Protein AF-A0A383D3E5-F1 (afdb_monomer_lite)

Radius of gyration: 14.22 Å; chains: 1; bounding box: 33×29×34 Å

Sequence (84 aa):
VVSSPEAMAAVAKTAEAAGWESVWTGEHLVASSPRRPPSPVPPDTHFVDQVASLAFLAAHTRTLRLGTGIVILPQRNPVVLAKE

Structure (mmCIF, N/CA/C/O backbone):
data_AF-A0A383D3E5-F1
#
_entry.id   AF-A0A383D3E5-F1
#
loop_
_atom_site.group_PDB
_atom_site.id
_atom_site.type_symbol
_atom_site.label_atom_id
_atom_site.label_alt_id
_atom_site.label_comp_id
_atom_site.label_asym_id
_atom_site.label_entity_id
_atom_site.label_seq_id
_atom_site.pdbx_PDB_ins_code
_atom_site.Cartn_x
_atom_site.Cartn_y
_atom_site.Cartn_z
_atom_site.occupancy
_atom_site.B_iso_or_equiv
_atom_site.auth_seq_id
_atom_site.auth_comp_id
_atom_site.auth_asym_id
_atom_site.auth_atom_id
_atom_site.pdbx_PDB_model_num
ATOM 1 N N . VAL A 1 1 ? -4.264 -7.772 -9.557 1.00 80.06 1 VAL A N 1
ATOM 2 C CA . VAL A 1 1 ? -3.965 -6.791 -8.487 1.00 80.06 1 VAL A CA 1
ATOM 3 C C . VAL A 1 1 ? -5.208 -5.940 -8.284 1.00 80.06 1 VAL A C 1
ATOM 5 O O . VAL A 1 1 ? -5.759 -5.480 -9.280 1.00 80.06 1 VAL A O 1
ATOM 8 N N . VAL A 1 2 ? -5.694 -5.782 -7.048 1.00 90.62 2 VAL A N 1
ATOM 9 C CA . VAL A 1 2 ? -6.788 -4.836 -6.754 1.00 90.62 2 VAL A CA 1
ATOM 10 C C . VAL A 1 2 ? -6.259 -3.430 -7.042 1.00 90.62 2 VAL A C 1
ATOM 12 O O . VAL A 1 2 ? -5.298 -3.016 -6.404 1.00 90.62 2 VAL A O 1
ATOM 15 N N . SER A 1 3 ? -6.796 -2.754 -8.060 1.00 91.06 3 SER A N 1
ATOM 16 C CA . SER A 1 3 ? -6.150 -1.553 -8.627 1.00 91.06 3 SER A CA 1
ATOM 17 C C . SER A 1 3 ? -7.099 -0.442 -9.087 1.00 91.06 3 SER A C 1
ATOM 19 O O . SER A 1 3 ? -6.630 0.639 -9.427 1.00 91.06 3 SER A O 1
ATOM 21 N N . SER A 1 4 ? -8.416 -0.664 -9.068 1.00 95.31 4 SER A N 1
ATOM 22 C CA . SER A 1 4 ? -9.412 0.402 -9.233 1.00 95.31 4 SER A CA 1
ATOM 23 C C . SER A 1 4 ? -9.812 0.975 -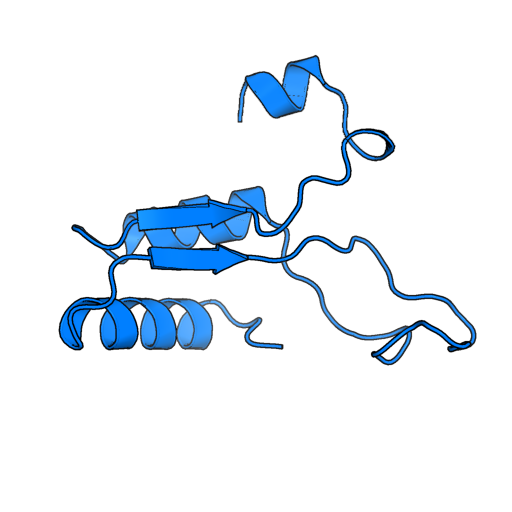7.864 1.00 95.31 4 SER A C 1
ATOM 25 O O . SER A 1 4 ? -9.995 0.172 -6.937 1.00 95.31 4 SER A O 1
ATOM 27 N N . PRO A 1 5 ? -10.042 2.294 -7.731 1.00 96.12 5 PRO A N 1
ATOM 28 C CA . PRO A 1 5 ? -10.457 2.918 -6.471 1.00 96.12 5 PRO A CA 1
ATOM 29 C C . PRO A 1 5 ? -11.677 2.253 -5.815 1.00 96.12 5 PRO A C 1
ATOM 31 O O . PRO A 1 5 ? -11.684 2.016 -4.608 1.00 96.12 5 PRO A O 1
ATOM 34 N N . GLU A 1 6 ? -12.682 1.871 -6.605 1.00 97.88 6 GLU A N 1
ATOM 35 C CA . GLU A 1 6 ? -13.921 1.254 -6.120 1.00 97.88 6 GLU A CA 1
ATOM 36 C C . GLU A 1 6 ? -13.642 -0.108 -5.478 1.00 97.88 6 GLU A C 1
ATOM 38 O O . GLU A 1 6 ? -14.072 -0.375 -4.355 1.00 97.88 6 GLU A O 1
ATOM 43 N N . ALA A 1 7 ? -12.871 -0.956 -6.164 1.00 97.50 7 ALA A N 1
ATOM 44 C CA . ALA A 1 7 ? -12.474 -2.262 -5.644 1.00 97.50 7 ALA A CA 1
ATOM 45 C C . ALA A 1 7 ? -11.582 -2.138 -4.400 1.00 97.50 7 ALA A C 1
ATOM 47 O O . ALA A 1 7 ? -11.748 -2.908 -3.457 1.00 97.50 7 ALA A O 1
ATOM 48 N N . MET A 1 8 ? -10.668 -1.163 -4.367 1.00 97.62 8 MET A N 1
ATOM 49 C CA . MET A 1 8 ? -9.817 -0.907 -3.201 1.00 97.62 8 MET A CA 1
ATOM 50 C C . MET A 1 8 ? -10.650 -0.520 -1.975 1.00 97.62 8 MET A C 1
ATOM 52 O O . MET A 1 8 ? -10.492 -1.117 -0.910 1.00 97.62 8 MET A O 1
ATOM 56 N N . ALA A 1 9 ? -11.577 0.430 -2.134 1.00 98.38 9 ALA A N 1
ATOM 57 C CA . ALA A 1 9 ? -12.472 0.850 -1.062 1.00 98.38 9 ALA A CA 1
ATOM 58 C C . ALA A 1 9 ? -13.390 -0.292 -0.601 1.00 98.38 9 ALA A C 1
ATOM 60 O O . ALA A 1 9 ? -13.598 -0.457 0.601 1.00 98.38 9 ALA A O 1
ATOM 61 N N . ALA A 1 10 ? -13.923 -1.090 -1.532 1.00 98.56 10 ALA A N 1
ATOM 62 C CA . ALA A 1 10 ? -14.757 -2.242 -1.203 1.00 98.56 10 ALA A CA 1
ATOM 63 C C . ALA A 1 10 ? -13.983 -3.269 -0.364 1.00 98.56 10 ALA A C 1
ATOM 65 O O . ALA A 1 10 ? -14.439 -3.637 0.714 1.00 98.56 10 ALA A O 1
ATOM 66 N N . VAL A 1 11 ? -12.782 -3.663 -0.804 1.00 98.31 11 VAL A N 1
ATOM 67 C CA . VAL A 1 11 ? -11.934 -4.624 -0.082 1.00 98.31 11 VAL A CA 1
ATOM 68 C C . VAL A 1 11 ? -11.582 -4.119 1.316 1.00 98.31 11 VAL A C 1
ATOM 70 O O . VAL A 1 11 ? -11.731 -4.867 2.279 1.00 98.31 11 VAL A O 1
ATOM 73 N N . ALA A 1 12 ? -11.161 -2.859 1.451 1.00 98.50 12 ALA A N 1
ATOM 74 C CA . ALA A 1 12 ? -10.777 -2.306 2.748 1.00 98.50 12 ALA A CA 1
ATOM 75 C C . ALA A 1 12 ? -11.961 -2.226 3.725 1.00 98.50 12 ALA A C 1
ATOM 77 O O . ALA A 1 12 ? -11.835 -2.649 4.871 1.00 98.50 12 ALA A O 1
ATOM 78 N N . LYS A 1 13 ? -13.136 -1.773 3.267 1.00 98.69 13 LYS A N 1
ATOM 79 C CA . LYS A 1 13 ? -14.35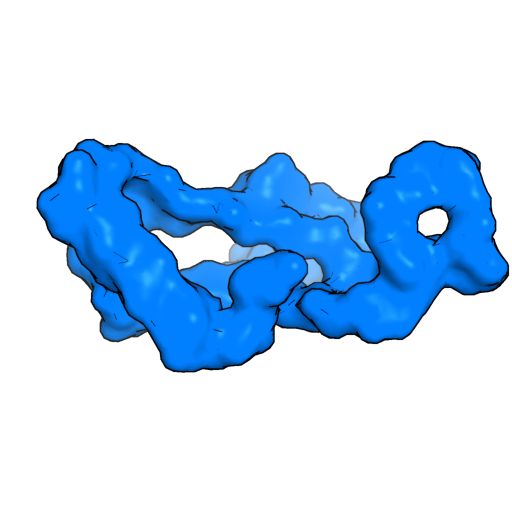4 -1.744 4.095 1.00 98.69 13 LYS A CA 1
ATOM 80 C C . LYS A 1 13 ? -14.798 -3.144 4.510 1.00 98.69 13 LYS A C 1
ATOM 82 O O . LYS A 1 13 ? -15.213 -3.340 5.648 1.00 98.69 13 LYS A O 1
ATOM 87 N N . THR A 1 14 ? -14.703 -4.123 3.611 1.00 98.69 14 THR A N 1
ATOM 88 C CA . THR A 1 14 ? -15.017 -5.519 3.935 1.00 98.69 14 THR A CA 1
ATOM 89 C C . THR A 1 14 ? -14.035 -6.094 4.953 1.00 98.69 14 THR A C 1
ATOM 91 O O . THR A 1 14 ? -14.475 -6.736 5.903 1.00 98.69 14 THR A O 1
ATOM 94 N N . ALA A 1 15 ? -12.732 -5.841 4.801 1.00 98.69 15 ALA A N 1
ATOM 95 C CA . ALA A 1 15 ? -11.716 -6.282 5.757 1.00 98.69 15 ALA A CA 1
ATOM 96 C C . ALA A 1 15 ? -11.947 -5.673 7.151 1.00 98.69 15 ALA A C 1
ATOM 98 O O . ALA A 1 15 ? -11.936 -6.388 8.151 1.00 98.69 15 ALA A O 1
ATOM 99 N N . GLU A 1 16 ? -12.233 -4.370 7.213 1.00 98.81 16 GLU A N 1
ATOM 100 C CA . GLU A 1 16 ? -12.560 -3.674 8.460 1.00 98.81 16 GLU A CA 1
ATOM 101 C C . GLU A 1 16 ? -13.816 -4.250 9.128 1.00 98.81 16 GLU A C 1
ATOM 103 O O . GLU A 1 16 ? -13.790 -4.581 10.312 1.00 98.81 16 GLU A O 1
ATOM 108 N N . ALA A 1 17 ? -14.900 -4.441 8.369 1.00 98.75 17 ALA A N 1
ATOM 109 C CA . ALA A 1 17 ? -16.143 -5.020 8.880 1.00 98.75 17 ALA A CA 1
ATOM 110 C C . ALA A 1 17 ? -15.971 -6.472 9.361 1.00 98.75 17 ALA A C 1
ATOM 112 O O . ALA A 1 17 ? -16.666 -6.907 10.278 1.00 98.75 17 ALA A O 1
ATOM 113 N N . ALA A 1 18 ? -15.033 -7.215 8.768 1.00 98.75 18 ALA A N 1
ATOM 114 C CA . ALA A 1 18 ? -14.664 -8.563 9.187 1.00 98.75 18 ALA A CA 1
ATOM 115 C C . ALA A 1 18 ? -13.740 -8.593 10.422 1.00 98.75 18 ALA A C 1
ATOM 117 O O . ALA A 1 18 ? -13.371 -9.677 10.873 1.00 98.75 18 ALA A O 1
ATOM 118 N N . GLY A 1 19 ? -13.356 -7.435 10.969 1.00 98.62 19 GLY A N 1
ATOM 119 C CA . GLY A 1 19 ? -12.514 -7.336 12.161 1.00 98.62 19 GLY A CA 1
ATOM 120 C C . GLY A 1 19 ? -11.028 -7.575 11.901 1.00 98.62 19 GLY A C 1
ATOM 121 O O . GLY A 1 19 ? -10.306 -7.958 12.821 1.00 98.62 19 GLY A O 1
ATOM 122 N N . TRP A 1 20 ? -10.555 -7.385 10.666 1.00 98.75 20 TRP A N 1
ATOM 123 C CA . TRP A 1 20 ? -9.123 -7.460 10.380 1.00 98.75 20 TRP A CA 1
ATOM 124 C C . TRP A 1 20 ? -8.384 -6.314 11.064 1.00 98.75 20 TRP A C 1
ATOM 126 O O . TRP A 1 20 ? -8.870 -5.187 11.131 1.00 98.75 20 TRP A O 1
ATOM 136 N N . GLU A 1 21 ? -7.171 -6.593 11.538 1.00 98.69 21 GLU A N 1
ATOM 137 C CA . GLU A 1 21 ? -6.336 -5.569 12.163 1.00 98.69 21 GLU A CA 1
ATOM 138 C C . GLU A 1 21 ? -5.782 -4.581 11.128 1.00 98.69 21 GLU A C 1
ATOM 140 O O . GLU A 1 21 ? -5.708 -3.378 11.387 1.00 98.69 21 GLU A O 1
ATOM 145 N N . SER A 1 22 ? -5.357 -5.080 9.962 1.00 98.50 22 SER A N 1
ATOM 146 C CA . SER A 1 22 ? -4.632 -4.272 8.985 1.00 98.50 22 SER A CA 1
ATOM 147 C C . SER A 1 22 ? -4.753 -4.757 7.541 1.00 98.50 22 SER A C 1
ATOM 149 O O . SER A 1 22 ? -5.016 -5.931 7.278 1.00 98.50 22 SER A O 1
ATOM 151 N N . VAL A 1 23 ? -4.509 -3.840 6.601 1.00 97.88 23 VAL A N 1
ATOM 152 C CA . VAL A 1 23 ? -4.276 -4.129 5.177 1.00 97.88 23 VAL A CA 1
ATOM 153 C C . VAL A 1 23 ? -2.992 -3.458 4.706 1.00 97.88 23 VAL A C 1
ATOM 155 O O . VAL A 1 23 ? -2.588 -2.411 5.215 1.00 97.88 23 VAL A O 1
ATOM 158 N N . TRP A 1 24 ? -2.345 -4.086 3.728 1.00 97.38 24 TRP A N 1
ATOM 159 C CA . TRP A 1 24 ? -1.000 -3.727 3.301 1.00 97.38 24 TRP A CA 1
ATOM 160 C C . TRP A 1 24 ? -0.956 -3.562 1.787 1.00 97.38 24 TRP A C 1
ATOM 162 O O . TRP A 1 24 ? -1.515 -4.373 1.046 1.00 97.38 24 TRP A O 1
ATOM 172 N N . THR A 1 25 ? -0.293 -2.507 1.331 1.00 95.38 25 THR A N 1
ATOM 173 C CA . THR A 1 25 ? -0.060 -2.233 -0.093 1.00 95.38 25 THR A CA 1
ATOM 174 C C . THR A 1 25 ? 1.356 -2.656 -0.476 1.00 95.38 25 THR A C 1
ATOM 176 O O . THR A 1 25 ? 2.250 -2.669 0.365 1.00 95.38 25 THR A O 1
ATOM 179 N N . GLY A 1 26 ? 1.554 -3.079 -1.724 1.00 92.19 26 GLY A N 1
ATOM 180 C CA . GLY A 1 26 ? 2.882 -3.387 -2.258 1.00 92.19 26 GLY A CA 1
ATOM 181 C C . GLY A 1 26 ? 3.389 -2.265 -3.154 1.00 92.19 26 GLY A C 1
ATOM 182 O O . GLY A 1 26 ? 2.593 -1.494 -3.691 1.00 92.19 26 GLY A O 1
ATOM 183 N N . GLU A 1 27 ? 4.701 -2.226 -3.377 1.00 91.50 27 GLU A N 1
ATOM 184 C CA . GLU A 1 27 ? 5.337 -1.216 -4.217 1.00 91.50 27 GLU A CA 1
ATOM 185 C C . GLU A 1 27 ? 6.008 -1.833 -5.443 1.00 91.50 27 GLU A C 1
ATOM 187 O O . GLU A 1 27 ? 6.918 -2.649 -5.326 1.00 91.50 27 GLU A O 1
ATOM 192 N N . HIS A 1 28 ? 5.597 -1.373 -6.622 1.00 91.19 28 HIS A N 1
ATOM 193 C CA . HIS A 1 28 ? 6.316 -1.549 -7.878 1.00 91.19 28 HIS A CA 1
ATOM 194 C C . HIS A 1 28 ? 5.990 -0.370 -8.796 1.00 91.19 28 HIS A C 1
ATOM 196 O O . HIS A 1 28 ? 4.821 -0.082 -9.025 1.00 91.19 28 HIS A O 1
ATOM 202 N N . LEU A 1 29 ? 7.007 0.291 -9.354 1.00 89.00 29 LEU A N 1
ATOM 203 C CA . LEU A 1 29 ? 6.799 1.297 -10.405 1.00 89.00 29 LEU A CA 1
ATOM 204 C C . LEU A 1 29 ? 6.556 0.640 -11.769 1.00 89.00 29 LEU A C 1
ATOM 206 O O . LEU A 1 29 ? 5.712 1.078 -12.541 1.00 89.00 29 LEU A O 1
ATOM 210 N N . VAL A 1 30 ? 7.310 -0.421 -12.057 1.00 89.50 30 VAL A N 1
ATOM 211 C CA . VAL A 1 30 ? 7.240 -1.204 -13.294 1.00 89.50 30 VAL A CA 1
ATOM 212 C C . VAL A 1 30 ? 7.576 -2.663 -13.002 1.00 89.50 30 VAL A C 1
ATOM 214 O O . VAL A 1 30 ? 8.285 -2.973 -12.040 1.00 89.50 30 VAL A O 1
ATOM 217 N N . ALA A 1 31 ? 7.112 -3.562 -13.866 1.00 92.12 31 ALA A N 1
ATOM 218 C CA . ALA A 1 31 ? 7.570 -4.944 -13.905 1.00 92.12 31 ALA A CA 1
ATOM 219 C C . ALA A 1 31 ? 8.658 -5.129 -14.977 1.00 92.12 31 ALA A C 1
ATOM 221 O O . ALA A 1 31 ? 8.782 -4.345 -15.918 1.00 92.12 31 ALA A O 1
ATOM 222 N N . SER A 1 32 ? 9.480 -6.169 -14.830 1.00 92.38 32 SER A N 1
ATOM 223 C CA . SER A 1 32 ? 10.559 -6.466 -15.777 1.00 92.38 32 SER A CA 1
ATOM 224 C C . SER A 1 32 ? 10.017 -6.714 -17.187 1.00 92.38 32 SER A C 1
ATOM 226 O O . SER A 1 32 ? 9.105 -7.521 -17.353 1.00 92.38 32 SER A O 1
ATOM 228 N N . SER A 1 33 ? 10.625 -6.086 -18.199 1.00 93.31 33 SER A N 1
ATOM 229 C CA . SER A 1 33 ? 10.294 -6.278 -19.616 1.00 93.31 33 SER A CA 1
ATOM 230 C C . SER A 1 33 ? 11.541 -6.693 -20.417 1.00 93.31 33 SER A C 1
ATOM 232 O O . SER A 1 33 ? 12.515 -5.937 -20.424 1.00 93.31 33 SER A O 1
ATOM 234 N N . PRO A 1 34 ? 11.563 -7.875 -21.073 1.00 93.69 34 PRO A N 1
ATOM 235 C CA . PRO A 1 34 ? 10.524 -8.908 -21.053 1.00 93.69 34 PRO A CA 1
ATOM 236 C C . PRO A 1 34 ? 10.407 -9.567 -19.670 1.00 93.69 34 PRO A C 1
ATOM 238 O O . PRO A 1 34 ? 11.357 -9.542 -18.882 1.00 93.69 34 PRO A O 1
ATOM 241 N N . ARG A 1 35 ? 9.261 -10.198 -19.381 1.00 95.19 35 ARG A N 1
ATOM 242 C CA . ARG A 1 35 ? 9.066 -10.920 -18.116 1.00 95.19 35 ARG A CA 1
ATOM 243 C C . ARG A 1 35 ? 10.112 -12.030 -17.986 1.00 95.19 35 ARG A C 1
ATOM 245 O O . ARG A 1 35 ? 10.207 -12.900 -18.849 1.00 95.19 35 ARG A O 1
ATOM 252 N N . ARG A 1 36 ? 10.881 -12.015 -16.895 1.00 92.81 36 ARG A N 1
ATOM 253 C CA . ARG A 1 36 ? 11.883 -13.039 -16.558 1.00 92.81 36 ARG A CA 1
ATOM 254 C C . ARG A 1 36 ? 11.758 -13.432 -15.087 1.00 92.81 36 ARG A C 1
ATOM 256 O O . ARG A 1 36 ? 11.417 -12.565 -14.282 1.00 92.81 36 ARG A O 1
ATOM 263 N N . PRO A 1 37 ? 12.048 -14.690 -14.707 1.00 92.31 37 PRO A N 1
ATOM 264 C CA . PRO A 1 37 ? 12.152 -15.064 -13.300 1.00 92.31 37 PRO A CA 1
ATOM 265 C C . PRO A 1 37 ? 13.132 -14.137 -12.553 1.00 92.31 37 PRO A C 1
ATOM 267 O O . PRO A 1 37 ? 14.175 -13.802 -13.117 1.00 92.31 37 PRO A O 1
ATOM 270 N N . PRO A 1 38 ? 12.820 -13.703 -11.319 1.00 91.12 38 PRO A N 1
ATOM 271 C CA . PRO A 1 38 ? 11.688 -14.128 -10.491 1.00 91.12 38 PRO A CA 1
ATOM 272 C C . PRO A 1 38 ? 10.405 -13.284 -10.660 1.00 91.12 38 PRO A C 1
ATOM 274 O O . PRO A 1 38 ? 9.513 -13.387 -9.826 1.00 91.12 38 PRO A O 1
ATOM 277 N N . SER A 1 39 ? 10.278 -12.446 -11.699 1.00 91.31 39 SER A N 1
ATOM 278 C CA . SER A 1 39 ? 9.139 -11.525 -11.844 1.00 91.31 39 SER A CA 1
ATOM 279 C C . SER A 1 39 ? 7.780 -12.261 -11.874 1.00 91.31 39 SER A C 1
ATOM 281 O O . SER A 1 39 ? 7.500 -13.034 -12.807 1.00 91.31 39 SER A O 1
ATOM 283 N N . PRO A 1 40 ? 6.900 -12.026 -10.879 1.00 89.38 40 PRO A N 1
ATOM 284 C CA . PRO A 1 40 ? 5.669 -12.797 -10.714 1.00 89.38 40 PRO A CA 1
ATOM 285 C C . PRO A 1 40 ? 4.530 -12.332 -11.630 1.00 89.38 40 PRO A C 1
ATOM 287 O O . PRO A 1 40 ? 3.498 -12.996 -11.698 1.00 89.38 40 PRO A O 1
ATOM 290 N N . VAL A 1 41 ? 4.707 -11.228 -12.360 1.00 92.44 41 VAL A N 1
ATOM 291 C CA . VAL A 1 41 ? 3.635 -10.543 -13.094 1.00 92.44 41 VAL A CA 1
ATOM 292 C C . VAL A 1 41 ? 4.068 -10.108 -14.505 1.00 92.44 41 VAL A C 1
ATOM 294 O O . VAL A 1 41 ? 5.267 -9.987 -14.764 1.00 92.44 41 VAL A O 1
ATOM 297 N N . PRO A 1 42 ? 3.122 -9.911 -15.443 1.00 93.81 42 PRO A N 1
ATOM 298 C CA . PRO A 1 42 ? 3.392 -9.334 -16.763 1.00 93.81 42 PRO A CA 1
ATOM 299 C C . PRO A 1 42 ? 3.982 -7.908 -16.715 1.00 93.81 42 PRO A C 1
ATOM 301 O O . PRO A 1 42 ? 3.686 -7.174 -15.767 1.00 93.81 42 PRO A O 1
ATOM 304 N N . PRO A 1 43 ? 4.764 -7.482 -17.731 1.00 93.69 43 PRO A N 1
ATOM 305 C CA . PRO A 1 43 ? 5.373 -6.146 -17.781 1.00 93.69 43 PRO A CA 1
ATOM 306 C C . PRO A 1 43 ? 4.363 -4.987 -17.786 1.00 93.69 43 PRO A C 1
ATOM 308 O O . PRO A 1 43 ? 4.681 -3.896 -17.327 1.00 93.69 43 PRO A O 1
ATOM 311 N N . ASP A 1 44 ? 3.155 -5.232 -18.293 1.00 92.94 44 ASP A N 1
ATOM 312 C CA . ASP A 1 44 ? 2.034 -4.296 -18.427 1.00 92.94 44 ASP A CA 1
ATOM 313 C C . ASP A 1 44 ? 1.079 -4.307 -17.218 1.00 92.94 44 ASP A C 1
ATOM 315 O O . ASP A 1 44 ? -0.007 -3.729 -17.261 1.00 92.94 44 ASP A O 1
ATOM 319 N N . THR A 1 45 ? 1.474 -4.949 -16.114 1.00 93.06 45 THR A N 1
ATOM 320 C CA . THR A 1 45 ? 0.691 -4.938 -14.872 1.00 93.06 45 THR A CA 1
ATOM 321 C C . THR A 1 45 ? 0.555 -3.516 -14.339 1.00 93.06 45 THR A C 1
ATOM 323 O O . THR A 1 45 ? 1.549 -2.854 -14.050 1.00 93.06 45 THR A O 1
ATOM 326 N N . HIS A 1 46 ? -0.685 -3.070 -14.148 1.00 91.06 46 HIS A N 1
ATOM 327 C CA . HIS A 1 46 ? -0.968 -1.778 -13.538 1.00 91.06 46 HIS A CA 1
ATOM 328 C C . HIS A 1 46 ? -0.740 -1.829 -12.019 1.00 91.06 46 HIS A C 1
ATOM 330 O O . HIS A 1 46 ? -1.462 -2.522 -11.292 1.00 91.06 46 HIS A O 1
ATOM 336 N N . PHE A 1 47 ? 0.252 -1.077 -11.545 1.00 92.31 47 PHE A N 1
ATOM 337 C CA . PHE A 1 47 ? 0.518 -0.858 -10.126 1.00 92.31 47 PHE A CA 1
ATOM 338 C C . PHE A 1 47 ? 0.028 0.529 -9.722 1.00 92.31 47 PHE A C 1
ATOM 340 O O . PHE A 1 47 ? 0.310 1.518 -10.392 1.00 92.31 47 PHE A O 1
ATOM 347 N N . VAL A 1 48 ? -0.717 0.593 -8.623 1.00 94.00 48 VAL A N 1
ATOM 348 C CA . VAL A 1 48 ? -1.165 1.863 -8.043 1.00 94.00 48 VAL A CA 1
ATOM 349 C C . VAL A 1 48 ? -0.039 2.417 -7.175 1.00 94.00 48 VAL A C 1
ATOM 351 O O . VAL A 1 48 ? 0.655 1.639 -6.519 1.00 94.00 48 VAL A O 1
ATOM 354 N N . ASP A 1 49 ? 0.138 3.741 -7.141 1.00 94.19 49 ASP A N 1
ATOM 355 C CA . ASP A 1 49 ? 1.100 4.340 -6.213 1.00 94.19 49 ASP A CA 1
ATOM 356 C C . ASP A 1 49 ? 0.766 3.971 -4.758 1.00 94.19 49 ASP A C 1
ATOM 358 O O . ASP A 1 49 ? -0.386 4.018 -4.309 1.00 94.19 49 ASP A O 1
ATOM 362 N N . GLN A 1 50 ? 1.802 3.579 -4.022 1.00 94.69 50 GLN A N 1
ATOM 363 C CA . GLN A 1 50 ? 1.670 3.022 -2.685 1.00 94.69 50 GLN A CA 1
ATOM 364 C C . GLN A 1 50 ? 1.182 4.056 -1.661 1.00 94.69 50 GLN A C 1
ATOM 366 O O . GLN A 1 50 ? 0.313 3.760 -0.846 1.00 94.69 50 GLN A O 1
ATOM 371 N N . VAL A 1 51 ? 1.711 5.278 -1.696 1.00 95.25 51 VAL A N 1
ATOM 372 C CA . VAL A 1 51 ? 1.347 6.310 -0.714 1.00 95.25 51 VAL A CA 1
ATOM 373 C C . VAL A 1 51 ? -0.055 6.834 -1.012 1.00 95.25 51 VAL A C 1
ATOM 375 O O . VAL A 1 51 ? -0.899 6.899 -0.118 1.00 95.25 51 VAL A O 1
ATOM 378 N N . ALA A 1 52 ? -0.348 7.114 -2.284 1.00 95.94 52 ALA A N 1
ATOM 379 C CA . ALA A 1 52 ? -1.661 7.572 -2.715 1.00 95.94 52 ALA A CA 1
ATOM 380 C C . ALA A 1 52 ? -2.759 6.541 -2.415 1.00 95.94 52 ALA A C 1
ATOM 382 O O . ALA A 1 52 ? -3.848 6.907 -1.968 1.00 95.94 52 ALA A O 1
ATOM 383 N N . SER A 1 53 ? -2.484 5.247 -2.614 1.00 96.50 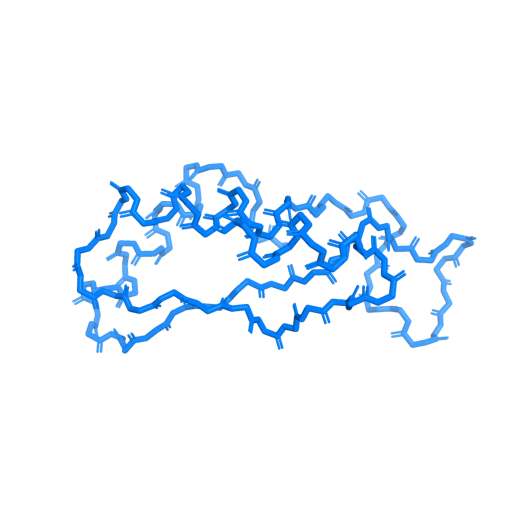53 SER A N 1
ATOM 384 C CA . SER A 1 53 ? -3.437 4.189 -2.268 1.00 96.50 53 SER A CA 1
ATOM 385 C C . SER A 1 53 ? -3.709 4.120 -0.766 1.00 96.50 53 SER A C 1
ATOM 387 O O . SER A 1 53 ? -4.872 4.037 -0.378 1.00 96.50 53 SER A O 1
ATOM 389 N N . LEU A 1 54 ? -2.684 4.219 0.085 1.00 97.81 54 LEU A N 1
ATOM 390 C CA . LEU A 1 54 ? -2.865 4.257 1.539 1.00 97.81 54 LEU A CA 1
ATOM 391 C C . LEU A 1 54 ? -3.658 5.490 1.989 1.00 97.81 54 LEU A C 1
ATOM 393 O O . LEU A 1 54 ? -4.591 5.348 2.777 1.00 97.81 54 LEU A O 1
ATOM 397 N N . ALA A 1 55 ? -3.361 6.672 1.446 1.00 98.12 55 ALA A N 1
ATOM 398 C CA . ALA A 1 55 ? -4.115 7.893 1.732 1.00 98.12 55 ALA A CA 1
ATOM 399 C C . ALA A 1 55 ? -5.591 7.774 1.302 1.00 98.12 55 ALA A C 1
ATOM 401 O O . ALA A 1 55 ? -6.497 8.151 2.047 1.00 98.12 55 ALA A O 1
ATOM 402 N N . PHE A 1 56 ? -5.851 7.192 0.128 1.00 98.38 56 PHE A N 1
ATOM 403 C CA . PHE A 1 56 ? -7.207 6.923 -0.345 1.00 98.38 56 PHE A CA 1
ATOM 404 C C . PHE A 1 56 ? -7.952 5.947 0.576 1.00 98.38 56 PHE A C 1
ATOM 406 O O . PHE A 1 56 ? -9.105 6.196 0.933 1.00 98.38 56 PHE A O 1
ATOM 413 N N . LEU A 1 57 ? -7.308 4.852 0.989 1.00 98.56 57 LEU A N 1
ATOM 414 C CA . LEU A 1 57 ? -7.903 3.875 1.901 1.00 98.56 57 LEU A CA 1
ATOM 415 C C . LEU A 1 57 ? -8.183 4.480 3.281 1.00 98.56 57 LEU A C 1
ATOM 417 O O . LEU A 1 57 ? -9.255 4.235 3.828 1.00 98.56 57 LEU A O 1
ATOM 421 N N . ALA A 1 58 ? -7.297 5.342 3.791 1.00 98.56 58 ALA A N 1
ATOM 422 C CA . ALA A 1 58 ? -7.485 6.051 5.060 1.00 98.56 58 ALA A CA 1
ATOM 423 C C . ALA A 1 58 ? -8.760 6.906 5.079 1.00 98.56 58 ALA A C 1
ATOM 425 O O . ALA A 1 58 ? -9.393 7.050 6.122 1.00 98.56 58 ALA A O 1
ATOM 426 N N . ALA A 1 59 ? -9.174 7.443 3.928 1.00 98.62 59 ALA A N 1
ATOM 427 C CA . ALA A 1 59 ? -10.428 8.183 3.807 1.00 98.62 59 ALA A CA 1
ATOM 428 C C . ALA A 1 59 ? -11.684 7.283 3.832 1.00 98.62 59 ALA A C 1
ATOM 430 O O . ALA A 1 59 ? -12.793 7.784 4.018 1.00 98.62 59 ALA A O 1
ATOM 431 N N . HIS A 1 60 ? -11.532 5.968 3.638 1.00 98.62 60 HIS A N 1
ATOM 432 C CA . HIS A 1 60 ? -12.629 5.004 3.491 1.00 98.62 60 HIS A CA 1
ATOM 433 C C . HIS A 1 60 ? -12.780 4.027 4.663 1.00 98.62 60 HIS A C 1
ATOM 435 O O . HIS A 1 60 ? -13.765 3.285 4.683 1.00 98.62 60 HIS A O 1
ATOM 441 N N . THR A 1 61 ? -11.849 4.038 5.617 1.00 98.69 61 THR A N 1
ATOM 442 C CA . THR A 1 61 ? -11.840 3.199 6.826 1.00 98.69 61 THR A CA 1
ATOM 443 C C . THR A 1 61 ? -11.649 4.059 8.078 1.00 98.69 61 THR A C 1
ATOM 445 O O . THR A 1 61 ? -11.339 5.248 7.989 1.00 98.69 61 THR A O 1
ATOM 448 N N . ARG A 1 62 ? -11.892 3.503 9.269 1.00 98.56 62 ARG A N 1
ATOM 449 C CA . ARG A 1 62 ? -11.855 4.248 10.546 1.00 98.56 62 ARG A CA 1
ATOM 450 C C . ARG A 1 62 ? -10.964 3.614 11.609 1.00 98.56 62 ARG A C 1
ATOM 452 O O . ARG A 1 62 ? -10.374 4.342 12.400 1.00 98.56 62 ARG A O 1
ATOM 459 N N . THR A 1 63 ? -10.892 2.291 11.652 1.00 98.56 63 THR A N 1
ATOM 460 C CA . THR A 1 63 ? -10.154 1.504 12.648 1.00 98.56 63 THR A CA 1
ATOM 461 C C . THR A 1 63 ? -9.126 0.571 12.015 1.00 98.56 63 THR A C 1
ATOM 463 O O . THR A 1 63 ? -8.167 0.195 12.689 1.00 98.56 63 THR A O 1
ATOM 466 N N . LEU A 1 64 ? -9.290 0.223 10.735 1.00 98.81 64 LEU A N 1
ATOM 467 C CA . LEU A 1 64 ? -8.350 -0.607 9.991 1.00 98.81 64 LEU A CA 1
ATOM 468 C C . LEU A 1 64 ? -6.985 0.082 9.884 1.00 98.81 64 LEU A C 1
ATOM 470 O O . LEU A 1 64 ? -6.879 1.204 9.384 1.00 98.81 64 LEU A O 1
ATOM 474 N N . ARG A 1 65 ? -5.925 -0.599 10.329 1.00 98.69 65 ARG A N 1
ATOM 475 C CA . ARG A 1 65 ? -4.553 -0.091 10.212 1.00 98.69 65 ARG A CA 1
ATOM 476 C C . ARG A 1 65 ? -4.058 -0.277 8.778 1.00 98.69 65 ARG A C 1
ATOM 478 O O . ARG A 1 65 ? -4.327 -1.295 8.142 1.00 98.69 65 ARG A O 1
ATOM 485 N N . LEU A 1 66 ? -3.306 0.693 8.275 1.00 98.50 66 LEU A N 1
ATOM 486 C CA . LEU A 1 66 ? -2.817 0.700 6.899 1.00 98.50 66 LEU A CA 1
ATOM 487 C C . LEU A 1 66 ? -1.289 0.646 6.903 1.00 98.50 66 LEU A C 1
ATOM 489 O O . LEU A 1 66 ? -0.654 1.384 7.655 1.00 98.50 66 LEU A O 1
ATOM 493 N N . GLY A 1 67 ? -0.711 -0.237 6.089 1.00 97.56 67 GLY A N 1
ATOM 494 C CA . GLY A 1 67 ? 0.732 -0.470 6.057 1.00 97.56 67 GLY A CA 1
ATOM 495 C C . GLY A 1 67 ? 1.314 -0.557 4.649 1.00 97.56 67 GLY A C 1
ATOM 496 O O . GLY A 1 67 ? 0.634 -0.906 3.681 1.00 97.56 67 GLY A O 1
ATOM 497 N N . THR A 1 68 ? 2.609 -0.274 4.546 1.00 96.69 68 THR A N 1
ATOM 498 C CA . THR A 1 68 ? 3.424 -0.594 3.371 1.00 96.69 68 THR A CA 1
ATOM 499 C C . THR A 1 68 ? 4.033 -1.983 3.568 1.00 96.69 68 THR A C 1
ATOM 501 O O . THR A 1 68 ? 4.685 -2.251 4.574 1.00 96.69 68 THR A O 1
ATOM 504 N N . GLY A 1 69 ? 3.807 -2.904 2.630 1.00 94.81 69 GLY A N 1
ATOM 505 C CA . GLY A 1 69 ? 4.432 -4.233 2.645 1.00 94.81 69 GLY A CA 1
ATOM 506 C C . GLY A 1 69 ? 5.936 -4.155 2.393 1.00 94.81 69 GLY A C 1
ATOM 507 O O . GLY A 1 69 ? 6.707 -4.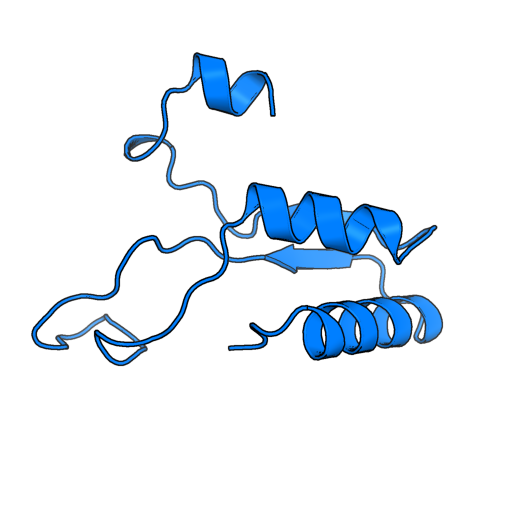957 2.914 1.00 94.81 69 GLY A O 1
ATOM 508 N N . ILE A 1 70 ? 6.353 -3.158 1.613 1.00 94.56 70 ILE A N 1
ATOM 509 C CA . ILE A 1 70 ? 7.743 -2.766 1.416 1.00 94.56 70 ILE A CA 1
ATOM 510 C C . ILE A 1 70 ? 7.786 -1.298 0.993 1.00 94.56 70 ILE A C 1
ATOM 512 O O . ILE A 1 70 ? 6.880 -0.816 0.321 1.00 94.56 70 ILE A O 1
ATOM 516 N N . VAL A 1 71 ? 8.852 -0.591 1.358 1.00 94.88 71 VAL A N 1
ATOM 517 C CA . VAL A 1 71 ? 9.226 0.651 0.679 1.00 94.88 71 VAL A CA 1
ATOM 518 C C . VAL A 1 71 ? 10.564 0.425 -0.006 1.00 94.88 71 VAL A C 1
ATOM 520 O O . VAL A 1 71 ? 11.560 0.112 0.650 1.00 94.88 71 VAL A O 1
ATOM 523 N N . ILE A 1 72 ? 10.606 0.576 -1.325 1.00 94.25 72 ILE A N 1
ATOM 524 C CA . ILE A 1 72 ? 11.821 0.453 -2.128 1.00 94.25 72 ILE A CA 1
ATOM 525 C C . ILE A 1 72 ? 12.585 1.774 -2.022 1.00 94.25 72 ILE A C 1
ATOM 527 O O . ILE A 1 72 ? 12.620 2.584 -2.947 1.00 94.25 72 ILE A O 1
ATOM 531 N N . LEU A 1 73 ? 13.205 1.994 -0.859 1.00 94.19 73 LEU A N 1
ATOM 532 C CA . LEU A 1 73 ? 13.874 3.248 -0.503 1.00 94.19 73 LEU A CA 1
ATOM 533 C C . LEU A 1 73 ? 14.829 3.786 -1.591 1.00 94.19 73 LEU A C 1
ATOM 535 O O . LEU A 1 73 ? 14.771 4.984 -1.854 1.00 94.19 73 LEU A O 1
ATOM 539 N N . PRO A 1 74 ? 15.644 2.962 -2.290 1.00 95.75 74 PRO A N 1
ATOM 540 C CA . PRO A 1 74 ? 16.523 3.460 -3.353 1.00 95.75 74 PRO A CA 1
ATOM 541 C C . PRO A 1 74 ? 15.806 4.095 -4.556 1.00 95.75 74 PRO A C 1
ATOM 543 O O . PRO A 1 74 ? 16.451 4.771 -5.352 1.00 95.75 74 PRO A O 1
ATOM 546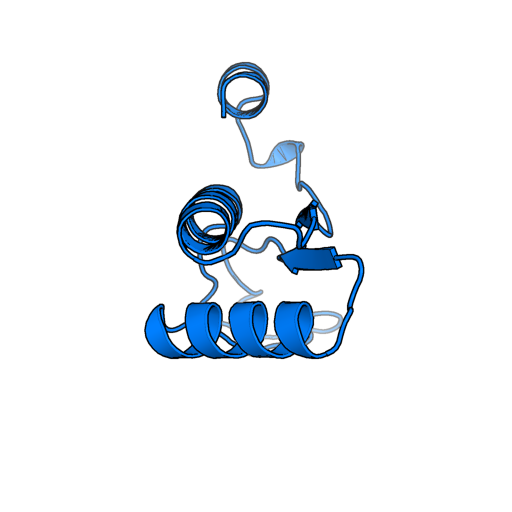 N N . GLN A 1 75 ? 14.498 3.869 -4.720 1.00 94.69 75 GLN A N 1
ATOM 547 C CA . GLN A 1 75 ? 13.687 4.431 -5.807 1.00 94.69 75 GLN A CA 1
ATOM 548 C C . GLN A 1 75 ? 12.941 5.711 -5.403 1.00 94.69 75 GLN A C 1
ATOM 550 O O . GLN A 1 75 ? 12.230 6.285 -6.226 1.00 94.69 75 GLN A O 1
ATOM 555 N N . ARG A 1 76 ? 13.092 6.180 -4.157 1.00 93.69 76 ARG A N 1
ATOM 556 C CA . ARG A 1 76 ? 12.430 7.387 -3.648 1.00 93.69 76 ARG A CA 1
ATOM 557 C C . ARG A 1 76 ? 13.443 8.396 -3.125 1.00 93.69 76 ARG A C 1
ATOM 559 O O . ARG A 1 76 ? 14.519 8.044 -2.651 1.00 93.69 76 ARG A O 1
ATOM 566 N N . ASN A 1 77 ? 13.076 9.676 -3.164 1.00 96.88 77 ASN A N 1
ATOM 567 C CA . ASN A 1 77 ? 13.812 10.683 -2.410 1.00 96.88 77 ASN A CA 1
ATOM 568 C C . ASN A 1 77 ? 13.498 10.496 -0.910 1.00 96.88 77 ASN A C 1
ATOM 570 O O . ASN A 1 77 ? 12.326 10.584 -0.540 1.00 96.88 77 ASN A O 1
ATOM 574 N N . PRO A 1 78 ? 14.498 10.267 -0.040 1.00 96.50 78 PRO A N 1
ATOM 575 C CA . PRO A 1 78 ? 14.255 9.941 1.365 1.00 96.50 78 PRO A CA 1
ATOM 576 C C . PRO A 1 78 ? 13.634 11.096 2.163 1.00 96.50 78 PRO A C 1
ATOM 578 O O . PRO A 1 78 ? 12.885 10.846 3.101 1.00 96.50 78 PRO A O 1
ATOM 581 N N . VAL A 1 79 ? 13.904 12.353 1.793 1.00 98.19 79 VAL A N 1
ATOM 582 C CA . VAL A 1 79 ? 13.327 13.529 2.468 1.00 98.19 79 VAL A CA 1
ATOM 583 C C . VAL A 1 79 ? 11.860 13.699 2.090 1.00 98.19 79 VAL A C 1
ATOM 585 O O . VAL A 1 79 ? 11.039 13.995 2.951 1.00 98.19 79 VAL A O 1
ATOM 588 N N . VAL A 1 80 ? 11.527 13.478 0.816 1.00 97.56 80 VAL A N 1
ATOM 589 C CA . VAL A 1 80 ? 10.131 13.494 0.356 1.00 97.56 80 VAL A CA 1
ATOM 590 C C . VAL A 1 80 ? 9.365 12.337 0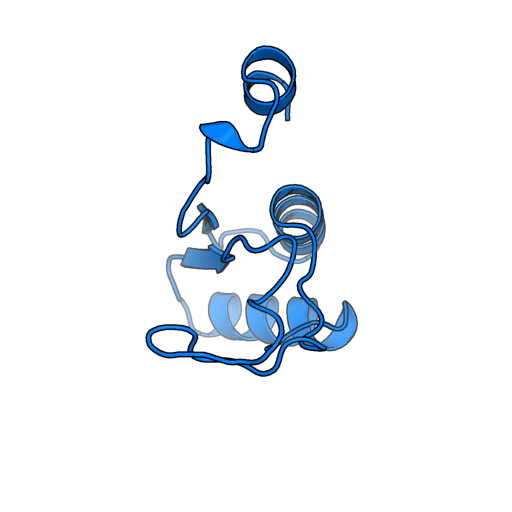.989 1.00 97.56 80 VAL A C 1
ATOM 592 O O . VAL A 1 80 ? 8.325 12.562 1.583 1.00 97.56 80 VAL A O 1
ATOM 595 N N . LEU A 1 81 ? 9.919 11.123 0.963 1.00 96.00 81 LEU A N 1
ATOM 596 C CA . LEU A 1 81 ? 9.291 9.955 1.582 1.00 96.00 81 LEU A CA 1
ATOM 597 C C . LEU A 1 81 ? 9.045 10.136 3.086 1.00 96.00 81 LEU A C 1
ATOM 599 O O . LEU A 1 81 ? 8.030 9.675 3.582 1.00 96.00 81 LEU A O 1
ATOM 603 N N . ALA A 1 82 ? 9.952 10.791 3.814 1.00 96.50 82 ALA A N 1
ATOM 604 C CA . ALA A 1 82 ? 9.741 11.090 5.230 1.00 96.50 82 ALA A CA 1
ATOM 605 C C . ALA A 1 82 ? 8.636 12.138 5.477 1.00 96.50 82 ALA A C 1
ATOM 607 O O . ALA A 1 82 ? 8.189 12.285 6.614 1.00 96.50 82 ALA A O 1
ATOM 608 N N . LYS A 1 83 ? 8.258 12.913 4.450 1.00 97.25 83 LYS A N 1
ATOM 609 C CA . LYS A 1 83 ? 7.226 13.953 4.512 1.00 97.25 83 LYS A CA 1
ATOM 610 C C . LYS A 1 83 ? 5.825 13.428 4.184 1.00 97.25 83 LYS A C 1
ATOM 612 O O . LYS A 1 83 ? 4.871 13.990 4.727 1.00 97.25 83 LYS A O 1
ATOM 617 N N . GLU A 1 84 ? 5.730 12.456 3.279 1.00 95.19 84 GLU A N 1
ATOM 618 C CA . GLU A 1 84 ? 4.495 11.710 2.978 1.00 95.19 84 GLU A CA 1
ATOM 619 C C . GLU A 1 84 ? 3.881 11.090 4.243 1.00 95.19 84 GLU A C 1
ATOM 621 O O . GLU A 1 84 ? 2.645 11.201 4.407 1.00 95.19 84 GLU A O 1
#

InterPro domains:
  IPR011251 Luciferase-like domain [PF00296] (5-84)
  IPR036661 Luciferase-like domain superfamily [G3DSA:3.20.20.30] (2-84)
  IPR036661 Luciferase-like domain superfamily [SSF51679] (4-84)

Foldseek 3Di:
DQADLVSLLVVLVVCVVVVHQEDEFEDDPFFDVPHDPPGPDHRPDDHDDRVVSQVSNPVRDDRHYYYYPDDPVVVDDVVVVVVD

Organism: NCBI:txid408172

pLDDT: mean 95.48, std 3.28, range [80.06, 98.81]

Secondary structure (DSSP, 8-state):
---SHHHHHHHHHHHHHTT-SEEEE---S---SS--TT--S-TT--PPPHHHHHHHHHTT-SS-EEEES---GGGS-HHHHTT-